Protein AF-A0A8T6UYE5-F1 (afdb_monomer_lite)

Sequence (128 aa):
MTKHTAYFPATPENKAELAVPITVGGEVIGVLNAEREEVDAFDQEDVRLLETLAAHVGVALRELQEKKQRVSLQRLDELRNQFLAMAGHEINTPLTPIKTNLEMLQRAYFGELSKEQERKIEQTLEKA

Structure (mmCIF, N/CA/C/O backbone):
data_AF-A0A8T6UYE5-F1
#
_entry.id   AF-A0A8T6UYE5-F1
#
loop_
_atom_site.group_PDB
_atom_site.id
_atom_site.type_symbol
_atom_site.label_atom_id
_atom_site.label_alt_id
_atom_site.label_comp_id
_atom_site.label_asym_id
_atom_site.label_entity_id
_atom_site.label_seq_id
_atom_site.pdbx_PDB_ins_code
_atom_site.Cartn_x
_atom_site.Cartn_y
_atom_site.Cartn_z
_atom_site.occupancy
_atom_site.B_iso_or_equiv
_atom_site.auth_seq_id
_atom_site.auth_comp_id
_atom_site.auth_asym_id
_atom_site.auth_atom_id
_atom_site.pdbx_PDB_model_num
ATOM 1 N N . MET A 1 1 ? 20.328 4.948 -32.009 1.00 46.81 1 MET A N 1
ATOM 2 C CA . MET A 1 1 ? 19.987 6.349 -32.372 1.00 46.81 1 MET A CA 1
ATOM 3 C C . MET A 1 1 ? 19.211 7.032 -31.242 1.00 46.81 1 MET A C 1
ATOM 5 O O . MET A 1 1 ? 18.068 6.655 -31.007 1.00 46.81 1 MET A O 1
ATOM 9 N N . THR A 1 2 ? 19.769 8.052 -30.581 1.00 47.75 2 THR A N 1
ATOM 10 C CA . THR A 1 2 ? 19.024 8.910 -29.634 1.00 47.75 2 THR A CA 1
ATOM 11 C C . THR A 1 2 ? 18.066 9.807 -30.428 1.00 47.75 2 THR A C 1
ATOM 13 O O . THR A 1 2 ? 18.500 10.714 -31.133 1.00 47.75 2 THR A O 1
ATOM 16 N N . LYS A 1 3 ? 16.757 9.518 -30.401 1.00 52.09 3 LYS A N 1
ATOM 17 C CA . LYS A 1 3 ? 15.743 10.198 -31.242 1.00 52.09 3 LYS A CA 1
ATOM 18 C C . LYS A 1 3 ? 15.135 11.464 -30.621 1.00 52.09 3 LYS A C 1
ATOM 20 O O . LYS A 1 3 ? 14.176 11.998 -31.172 1.00 52.09 3 LYS A O 1
ATOM 25 N N . HIS A 1 4 ? 15.664 11.956 -29.502 1.00 50.16 4 HIS A N 1
ATOM 26 C CA . HIS A 1 4 ? 15.094 13.103 -28.796 1.00 50.16 4 HIS A CA 1
ATOM 27 C C . HIS A 1 4 ? 16.040 14.310 -28.834 1.00 50.16 4 HIS A C 1
ATOM 29 O O . HIS A 1 4 ? 17.123 14.286 -28.258 1.00 50.16 4 HIS A O 1
ATOM 35 N N . THR A 1 5 ? 15.602 15.397 -29.475 1.00 47.69 5 THR A N 1
ATOM 36 C CA . THR A 1 5 ? 16.339 16.671 -29.647 1.00 47.69 5 THR A CA 1
ATOM 37 C C . THR A 1 5 ? 16.656 17.396 -28.322 1.00 47.69 5 THR A C 1
ATOM 39 O O . THR A 1 5 ? 17.316 18.427 -28.325 1.00 47.69 5 THR A O 1
ATOM 42 N N . ALA A 1 6 ? 16.204 16.862 -27.183 1.00 54.22 6 ALA A N 1
ATOM 43 C CA . ALA A 1 6 ? 16.395 17.414 -25.840 1.00 54.22 6 ALA A CA 1
ATOM 44 C C . ALA A 1 6 ? 17.177 16.466 -24.906 1.00 54.22 6 ALA A C 1
ATOM 46 O O . ALA A 1 6 ? 16.993 16.524 -23.693 1.00 54.22 6 ALA A O 1
ATOM 47 N N . TYR A 1 7 ? 18.006 15.568 -25.452 1.00 58.38 7 TYR A N 1
ATOM 48 C CA . TYR A 1 7 ? 18.892 14.731 -24.641 1.00 58.38 7 TYR A CA 1
ATOM 49 C C . TYR A 1 7 ? 19.929 15.604 -23.924 1.00 58.38 7 TYR A C 1
ATOM 51 O O . TYR A 1 7 ? 20.750 16.259 -24.570 1.00 58.38 7 TYR A O 1
ATOM 59 N N . PHE A 1 8 ? 19.870 15.620 -22.593 1.00 62.41 8 PHE A N 1
ATOM 60 C CA . PHE A 1 8 ? 20.909 16.190 -21.748 1.00 62.41 8 PHE A CA 1
ATOM 61 C C . PHE A 1 8 ? 21.653 15.019 -21.104 1.00 62.41 8 PHE A C 1
ATOM 63 O O . PHE A 1 8 ? 21.072 14.354 -20.245 1.00 62.41 8 PHE A O 1
ATOM 70 N N . PRO A 1 9 ? 22.888 14.721 -21.533 1.00 61.72 9 PRO A N 1
ATOM 71 C CA . PRO A 1 9 ? 23.604 13.570 -21.014 1.00 61.72 9 PRO A CA 1
ATOM 72 C C . PRO A 1 9 ? 23.850 13.739 -19.512 1.00 61.72 9 PRO A C 1
ATOM 74 O O . PRO A 1 9 ? 24.301 14.798 -19.066 1.00 61.72 9 PRO A O 1
ATOM 77 N N . ALA A 1 10 ? 23.552 12.698 -18.728 1.00 66.12 10 ALA A N 1
ATOM 78 C CA . ALA A 1 10 ? 23.824 12.696 -17.291 1.00 66.12 10 ALA A CA 1
ATOM 79 C C . ALA A 1 10 ? 25.331 12.818 -17.005 1.00 66.12 10 ALA A C 1
ATOM 81 O O . ALA A 1 10 ? 25.727 13.438 -16.015 1.00 66.12 10 ALA A O 1
ATOM 82 N N . THR A 1 11 ? 26.166 12.291 -17.907 1.00 66.25 11 THR A N 1
ATOM 83 C CA . THR A 1 11 ? 27.618 12.478 -17.920 1.00 66.25 11 THR A CA 1
ATOM 84 C C . THR A 1 11 ? 28.118 12.749 -19.348 1.00 66.25 11 THR A C 1
ATOM 86 O O . THR A 1 11 ? 27.580 12.173 -20.294 1.00 66.25 11 THR A O 1
ATOM 89 N N . PRO A 1 12 ? 29.132 13.614 -19.553 1.00 71.62 12 PRO A N 1
ATOM 90 C CA . PRO A 1 12 ? 29.614 14.003 -20.887 1.00 71.62 12 PRO A CA 1
ATOM 91 C C . PRO A 1 12 ? 30.047 12.838 -21.791 1.00 71.62 12 PRO A C 1
ATOM 93 O O . PRO A 1 12 ? 30.130 12.996 -23.009 1.00 71.62 12 PRO A O 1
ATOM 96 N N . GLU A 1 13 ? 30.365 11.690 -21.197 1.00 76.94 13 GLU A N 1
ATOM 97 C CA . GLU A 1 13 ? 30.843 10.493 -21.877 1.00 76.94 13 GLU A CA 1
ATOM 98 C C . GLU A 1 13 ? 29.710 9.689 -22.536 1.00 76.94 13 GLU A C 1
ATOM 100 O O . GLU A 1 13 ? 29.980 8.958 -23.492 1.00 76.94 13 GLU A O 1
ATOM 105 N N . ASN A 1 14 ? 28.456 9.860 -22.096 1.00 80.62 14 ASN A N 1
ATOM 106 C CA . ASN A 1 14 ? 27.301 9.137 -22.626 1.00 80.62 14 ASN A CA 1
ATOM 107 C C . ASN A 1 14 ? 26.909 9.649 -24.017 1.00 80.62 14 ASN A C 1
ATOM 109 O O . ASN A 1 14 ? 26.604 10.828 -24.216 1.00 80.62 14 ASN A O 1
ATOM 113 N N . LYS A 1 15 ? 26.891 8.742 -24.997 1.00 82.19 15 LYS A N 1
ATOM 114 C CA . LYS A 1 15 ? 26.605 9.054 -26.408 1.00 82.19 15 LYS A CA 1
ATOM 115 C C . LYS A 1 15 ? 25.386 8.324 -26.964 1.00 82.19 15 LYS A C 1
ATOM 117 O O . LYS A 1 15 ? 24.925 8.667 -28.055 1.00 82.19 15 LYS A O 1
ATOM 122 N N . ALA A 1 16 ? 24.849 7.352 -26.233 1.00 85.94 16 ALA A N 1
ATOM 123 C CA . ALA A 1 16 ? 23.603 6.673 -26.553 1.00 85.94 16 ALA A CA 1
ATOM 124 C C . ALA A 1 16 ? 22.759 6.470 -25.292 1.00 85.94 16 ALA A C 1
ATOM 126 O O . ALA A 1 16 ? 23.285 6.149 -24.230 1.00 85.94 16 ALA A O 1
ATOM 127 N N . GLU A 1 17 ? 21.444 6.611 -25.447 1.00 89.31 17 GLU A N 1
ATOM 128 C CA . GLU A 1 17 ? 20.451 6.396 -24.396 1.00 89.31 17 GLU A CA 1
ATOM 129 C C . GLU A 1 17 ? 19.299 5.544 -24.946 1.00 89.31 17 GLU A C 1
ATOM 131 O O . GLU A 1 17 ? 18.846 5.744 -26.080 1.00 89.31 17 GLU A O 1
ATOM 136 N N . LEU A 1 18 ? 18.826 4.608 -24.128 1.00 91.88 18 LEU A N 1
ATOM 137 C CA . LEU A 1 18 ? 17.606 3.845 -24.322 1.00 91.88 18 LEU A CA 1
ATOM 138 C C . LEU A 1 18 ? 16.773 3.941 -23.041 1.00 91.88 18 LEU A C 1
ATOM 140 O O . LEU A 1 18 ? 17.104 3.345 -22.018 1.00 91.88 18 LEU A O 1
ATOM 144 N N . ALA A 1 19 ? 15.666 4.670 -23.130 1.00 93.88 19 ALA A N 1
ATOM 145 C CA . ALA A 1 19 ? 14.721 4.851 -22.041 1.00 93.88 19 ALA A CA 1
ATOM 146 C C . ALA A 1 19 ? 13.374 4.222 -22.405 1.00 93.88 19 ALA A C 1
ATOM 148 O O . ALA A 1 19 ? 12.811 4.515 -23.463 1.00 93.88 19 ALA A O 1
ATOM 149 N N . VAL A 1 20 ? 12.838 3.380 -21.522 1.00 96.00 20 VAL A N 1
ATOM 150 C CA . VAL A 1 20 ? 11.519 2.749 -21.687 1.00 96.00 20 VAL A CA 1
ATOM 151 C C . VAL A 1 20 ? 10.642 3.013 -20.459 1.00 96.00 20 VAL A C 1
ATOM 153 O O . VAL A 1 20 ? 11.145 3.042 -19.330 1.00 96.00 20 VAL A O 1
ATOM 156 N N . PRO A 1 21 ? 9.328 3.225 -20.630 1.00 96.75 21 PRO A N 1
ATOM 157 C CA . PRO A 1 21 ? 8.438 3.479 -19.508 1.00 96.75 21 PRO A CA 1
ATOM 158 C C . PRO A 1 21 ? 8.199 2.205 -18.689 1.00 96.75 21 PRO A C 1
ATOM 160 O O . PRO A 1 21 ? 8.020 1.116 -19.229 1.00 96.75 21 PRO A O 1
ATOM 163 N N . ILE A 1 22 ? 8.120 2.359 -17.370 1.00 97.44 22 ILE A N 1
ATOM 164 C CA . ILE A 1 22 ? 7.586 1.342 -16.463 1.00 97.44 22 ILE A CA 1
ATOM 165 C C . ILE A 1 22 ? 6.105 1.661 -16.266 1.00 97.44 22 ILE A C 1
ATOM 167 O O . ILE A 1 22 ? 5.759 2.681 -15.664 1.00 97.44 22 ILE A O 1
ATOM 171 N N . THR A 1 23 ? 5.227 0.798 -16.774 1.00 93.31 23 THR A N 1
ATOM 172 C CA . THR A 1 23 ? 3.775 1.027 -16.769 1.00 93.31 23 THR A CA 1
ATOM 173 C C . THR A 1 23 ? 3.053 0.034 -15.861 1.00 93.31 23 THR A C 1
ATOM 175 O O . THR A 1 23 ? 3.276 -1.174 -15.935 1.00 93.31 23 THR A O 1
ATOM 178 N N . VAL A 1 24 ? 2.133 0.529 -15.031 1.00 92.12 24 VAL A N 1
ATOM 179 C CA . VAL A 1 24 ? 1.253 -0.277 -14.176 1.00 92.12 24 VAL A CA 1
ATOM 180 C C . VAL A 1 24 ? -0.178 0.220 -14.342 1.00 92.12 24 VAL A C 1
ATOM 182 O O . VAL A 1 24 ? -0.449 1.399 -14.168 1.00 92.12 24 VAL A O 1
ATOM 185 N N . GLY A 1 25 ? -1.112 -0.664 -14.710 1.00 86.62 25 GLY A N 1
ATOM 186 C CA . GLY A 1 25 ? -2.526 -0.286 -14.864 1.00 86.62 25 GLY A CA 1
ATOM 187 C C . GLY A 1 25 ? -2.795 0.756 -15.960 1.00 86.62 25 GLY A C 1
ATOM 188 O O . GLY A 1 25 ? -3.801 1.451 -15.900 1.00 86.62 25 GLY A O 1
ATOM 189 N N . GLY A 1 26 ? -1.899 0.879 -16.945 1.00 88.62 26 GLY A N 1
ATOM 190 C CA . GLY A 1 26 ? -1.969 1.905 -17.992 1.00 88.62 26 GLY A CA 1
ATOM 191 C C . GLY A 1 26 ? -1.333 3.247 -17.611 1.00 88.62 26 GLY A C 1
ATOM 192 O O . GLY A 1 26 ? -1.252 4.130 -18.458 1.00 88.62 26 GLY A O 1
ATOM 193 N N . GLU A 1 27 ? -0.837 3.393 -16.381 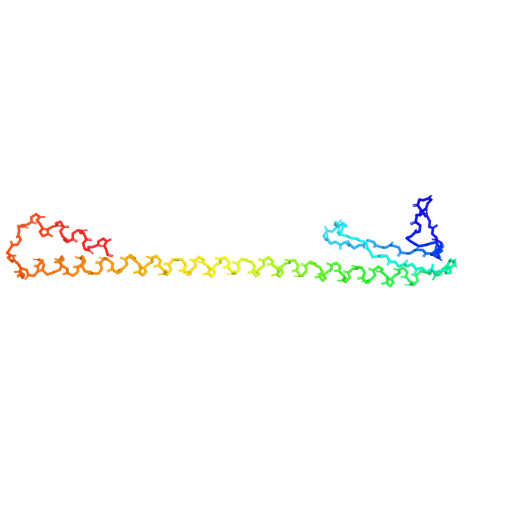1.00 93.00 27 GLU A N 1
ATOM 194 C CA . GLU A 1 27 ? -0.148 4.593 -15.902 1.00 93.00 27 GLU A CA 1
ATOM 195 C C . GLU A 1 27 ? 1.373 4.391 -15.895 1.00 93.00 27 GLU A C 1
ATOM 197 O O . GLU A 1 27 ? 1.870 3.329 -15.511 1.00 93.00 27 GLU A O 1
ATOM 202 N N . VAL A 1 28 ? 2.127 5.406 -16.322 1.00 94.94 28 VAL A N 1
ATOM 203 C CA . VAL A 1 28 ? 3.595 5.403 -16.247 1.00 94.94 28 VAL A CA 1
ATOM 204 C C . VAL A 1 28 ? 4.018 5.790 -14.834 1.00 94.94 28 VAL A C 1
ATOM 206 O O . V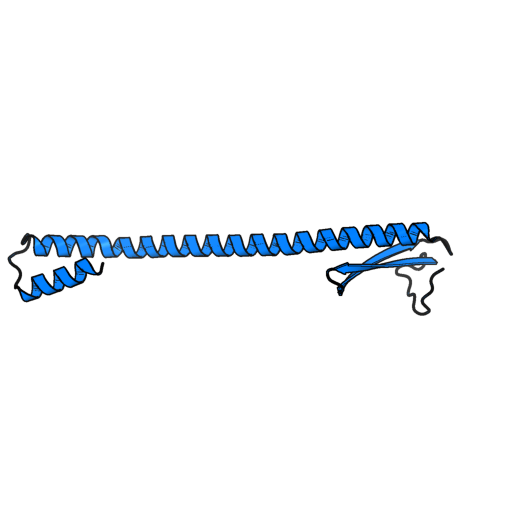AL A 1 28 ? 3.827 6.929 -14.419 1.00 94.94 28 VAL A O 1
ATOM 209 N N . ILE A 1 29 ? 4.624 4.850 -14.112 1.00 93.56 29 ILE A N 1
ATOM 210 C CA . ILE A 1 29 ? 5.064 5.042 -12.720 1.00 93.56 29 ILE A CA 1
ATOM 211 C C . ILE A 1 29 ? 6.573 5.291 -12.598 1.00 93.56 29 ILE A C 1
ATOM 213 O O . ILE A 1 29 ? 7.081 5.548 -11.508 1.00 93.56 29 ILE A O 1
ATOM 217 N N . GLY A 1 30 ? 7.302 5.184 -13.707 1.00 92.38 30 GLY A N 1
ATOM 218 C CA . GLY A 1 30 ? 8.742 5.388 -13.761 1.00 92.38 30 GLY A CA 1
ATOM 219 C C . GLY A 1 30 ? 9.301 5.156 -15.159 1.00 92.38 30 GLY A C 1
ATOM 220 O O . GLY A 1 30 ? 8.565 4.856 -16.100 1.00 92.38 30 GLY A O 1
ATOM 221 N N . VAL A 1 31 ? 10.618 5.282 -15.283 1.00 95.31 31 VAL A N 1
ATOM 222 C CA . VAL A 1 31 ? 11.363 5.057 -16.526 1.00 95.31 31 VAL A CA 1
ATOM 223 C C . VAL A 1 31 ? 12.572 4.193 -16.200 1.00 95.31 31 VAL A C 1
ATOM 225 O O . VAL A 1 31 ? 13.266 4.447 -15.216 1.00 95.31 31 VAL A O 1
ATOM 228 N N . LEU A 1 32 ? 12.810 3.169 -17.014 1.00 94.88 32 LEU A N 1
ATOM 229 C CA . LEU A 1 32 ? 14.044 2.400 -16.987 1.00 94.88 32 LEU A CA 1
ATOM 230 C C . LEU A 1 32 ? 14.982 2.986 -18.040 1.00 94.88 32 LEU A C 1
ATOM 232 O O . LEU A 1 32 ? 14.631 3.009 -19.219 1.00 94.88 32 LEU A O 1
ATOM 236 N N . ASN A 1 33 ? 16.137 3.480 -17.596 1.00 93.44 33 ASN A N 1
ATOM 237 C CA . ASN A 1 33 ? 17.119 4.136 -18.451 1.00 93.44 33 ASN A CA 1
ATOM 238 C C . ASN A 1 33 ? 18.385 3.289 -18.591 1.00 93.44 33 ASN A C 1
ATOM 240 O O . ASN A 1 33 ? 18.895 2.775 -17.593 1.00 93.44 33 ASN A O 1
ATOM 244 N N . ALA A 1 34 ? 18.895 3.178 -19.811 1.00 91.50 34 ALA A N 1
ATOM 245 C CA . ALA A 1 34 ? 20.172 2.561 -20.127 1.00 91.50 34 ALA A CA 1
ATOM 246 C C . ALA A 1 34 ? 21.009 3.527 -20.971 1.00 91.50 34 ALA A C 1
ATOM 248 O O . ALA A 1 34 ? 20.523 4.080 -21.955 1.00 91.50 34 ALA A O 1
ATOM 249 N N . GLU A 1 35 ? 22.277 3.699 -20.611 1.00 90.94 35 GLU A N 1
ATOM 250 C CA . GLU A 1 35 ? 23.195 4.630 -21.272 1.00 90.94 35 GLU A CA 1
ATOM 251 C C . GLU A 1 35 ? 24.484 3.911 -21.680 1.00 90.94 35 GLU A C 1
ATOM 253 O O . GLU A 1 35 ? 24.899 2.947 -21.030 1.00 90.94 35 GLU A O 1
ATOM 258 N N . ARG A 1 36 ? 25.107 4.364 -22.771 1.00 87.81 36 ARG A N 1
ATOM 259 C CA . ARG A 1 36 ? 26.394 3.856 -23.270 1.00 87.81 36 ARG A CA 1
ATOM 260 C C . ARG A 1 36 ? 27.259 4.979 -23.838 1.00 87.81 36 ARG A C 1
ATOM 262 O O . ARG A 1 36 ? 26.746 5.987 -24.332 1.00 87.81 36 ARG A O 1
ATOM 269 N N . GLU A 1 37 ? 28.575 4.783 -23.806 1.00 88.31 37 GLU A N 1
ATOM 270 C CA . GLU A 1 37 ? 29.559 5.746 -24.323 1.00 88.31 37 GLU A CA 1
ATOM 271 C C . GLU A 1 37 ? 29.761 5.650 -25.846 1.00 88.31 37 GLU A C 1
ATOM 273 O O . GLU A 1 37 ? 30.323 6.564 -26.467 1.00 88.31 37 GLU A O 1
ATOM 278 N N . GLU A 1 38 ? 29.317 4.554 -26.471 1.00 87.75 38 GLU A N 1
ATOM 279 C CA . GLU A 1 38 ? 29.357 4.370 -27.919 1.00 87.75 38 GLU A CA 1
ATOM 280 C C . GLU A 1 38 ? 28.116 4.959 -28.609 1.00 87.75 38 GLU A C 1
ATOM 282 O O . GLU A 1 38 ? 26.991 4.881 -28.118 1.00 87.75 38 GLU A O 1
ATOM 287 N N . VAL A 1 39 ? 28.311 5.549 -29.791 1.00 82.69 39 VAL A N 1
ATOM 288 C CA . VAL A 1 39 ? 27.199 6.028 -30.625 1.00 82.69 39 VAL A CA 1
ATOM 289 C C . VAL A 1 39 ? 26.484 4.825 -31.238 1.00 82.69 39 VAL A C 1
ATOM 291 O O . VAL A 1 39 ? 27.130 3.884 -31.684 1.00 82.69 39 VAL A O 1
ATOM 294 N N . ASP A 1 40 ? 25.153 4.892 -31.304 1.00 82.50 40 ASP A N 1
ATOM 295 C CA . ASP A 1 40 ? 24.302 3.857 -31.916 1.00 82.50 40 ASP A CA 1
ATOM 296 C C . ASP A 1 40 ? 24.417 2.468 -31.264 1.00 82.50 40 ASP A C 1
ATOM 298 O O . ASP A 1 40 ? 24.234 1.441 -31.903 1.00 82.50 40 ASP A O 1
ATOM 302 N N . ALA A 1 41 ? 24.693 2.452 -29.960 1.00 89.38 41 ALA A N 1
ATOM 303 C CA . ALA A 1 41 ? 24.999 1.244 -29.202 1.00 89.38 41 ALA A CA 1
ATOM 304 C C . ALA A 1 41 ? 23.793 0.365 -28.824 1.00 89.38 41 ALA A C 1
ATOM 306 O O . ALA A 1 41 ? 23.981 -0.630 -28.129 1.00 89.38 41 ALA A O 1
ATOM 307 N N . PHE A 1 42 ? 22.579 0.750 -29.224 1.00 92.50 42 PHE A N 1
ATOM 308 C CA . PHE A 1 42 ? 21.353 0.014 -28.924 1.00 92.50 42 PHE A CA 1
ATOM 309 C C . PHE A 1 42 ? 20.625 -0.350 -30.208 1.00 92.50 42 PHE A C 1
ATOM 311 O O . PHE A 1 42 ? 20.343 0.526 -31.037 1.00 92.50 42 PHE A O 1
ATOM 318 N N . ASP A 1 43 ? 20.266 -1.621 -30.331 1.00 94.25 43 ASP A N 1
ATOM 319 C CA . ASP A 1 43 ? 19.456 -2.137 -31.422 1.00 94.25 43 ASP A CA 1
ATOM 320 C C . ASP A 1 43 ? 18.013 -2.462 -30.980 1.00 94.25 43 ASP A C 1
ATOM 322 O O . ASP A 1 43 ? 17.549 -2.107 -29.896 1.00 94.25 43 ASP A O 1
ATOM 326 N N . GLN A 1 44 ? 17.244 -3.095 -31.866 1.00 94.81 44 GLN A N 1
ATOM 327 C CA . GLN A 1 44 ? 15.849 -3.455 -31.591 1.00 94.81 44 GLN A CA 1
ATOM 328 C C . GLN A 1 44 ? 15.698 -4.612 -30.593 1.00 94.81 44 GLN A C 1
ATOM 330 O O . GLN A 1 44 ? 14.629 -4.774 -30.005 1.00 94.81 44 GLN A O 1
ATOM 335 N N . GLU A 1 45 ? 16.710 -5.461 -30.442 1.00 97.25 45 GLU A N 1
ATOM 336 C CA . GLU A 1 45 ? 16.722 -6.512 -29.429 1.00 97.25 45 GLU A CA 1
ATOM 337 C C . GLU A 1 45 ? 16.946 -5.915 -28.041 1.00 97.25 45 GLU A C 1
ATOM 339 O O . GLU A 1 45 ? 16.205 -6.267 -27.121 1.00 97.25 45 GLU A O 1
ATOM 344 N N . ASP A 1 46 ? 17.837 -4.926 -27.921 1.00 96.44 46 ASP A N 1
ATOM 345 C CA . ASP A 1 46 ? 18.020 -4.159 -26.685 1.00 96.44 46 ASP A CA 1
ATOM 346 C C . ASP A 1 46 ? 16.724 -3.466 -26.243 1.00 96.44 46 ASP A C 1
ATOM 348 O O . ASP A 1 46 ? 16.354 -3.529 -25.069 1.00 96.44 46 ASP A O 1
ATOM 352 N N . VAL A 1 47 ? 15.992 -2.854 -27.185 1.00 95.62 47 VAL A N 1
ATOM 353 C CA . VAL A 1 47 ? 14.679 -2.236 -26.914 1.00 95.62 47 VAL A CA 1
ATOM 354 C C . VAL A 1 47 ? 13.709 -3.267 -26.341 1.00 95.62 47 VAL A C 1
ATOM 356 O O . VAL A 1 47 ? 13.167 -3.059 -25.257 1.00 95.62 47 VAL A O 1
ATOM 359 N N . ARG A 1 48 ? 13.528 -4.407 -27.022 1.00 97.62 48 ARG A N 1
ATOM 360 C CA . ARG A 1 48 ? 12.601 -5.463 -26.576 1.00 97.62 48 ARG A CA 1
ATOM 361 C C . ARG A 1 48 ? 12.988 -6.037 -25.217 1.00 97.62 48 ARG A C 1
ATOM 363 O O . ARG A 1 48 ? 12.114 -6.343 -24.401 1.00 97.62 48 ARG A O 1
ATOM 370 N N . LEU A 1 49 ? 14.286 -6.201 -24.971 1.00 97.62 49 LEU A N 1
ATOM 371 C CA . LEU A 1 49 ? 14.797 -6.668 -23.690 1.00 97.62 49 LEU A CA 1
ATOM 372 C C . LEU A 1 49 ? 14.471 -5.664 -22.582 1.00 97.62 49 LEU A C 1
ATOM 374 O O . LEU A 1 49 ? 13.914 -6.054 -21.554 1.00 97.62 49 LEU A O 1
ATOM 378 N N . LEU A 1 50 ? 14.766 -4.379 -22.794 1.00 97.38 50 LEU A N 1
ATOM 379 C CA . LEU A 1 50 ? 14.529 -3.348 -21.790 1.00 97.38 50 LEU A CA 1
ATOM 380 C C . LEU A 1 50 ? 13.030 -3.144 -21.527 1.00 97.38 50 LEU A C 1
ATOM 382 O O . LEU A 1 50 ? 12.636 -3.029 -20.369 1.00 97.38 50 LEU A O 1
ATOM 386 N N . GLU A 1 51 ? 12.183 -3.188 -22.560 1.00 97.06 51 GLU A N 1
ATOM 387 C CA . GLU A 1 51 ? 10.717 -3.177 -22.424 1.00 97.06 51 GLU A CA 1
ATOM 388 C C . GLU A 1 51 ? 10.214 -4.369 -21.597 1.00 97.06 51 GLU A C 1
ATOM 390 O O . GLU A 1 51 ? 9.386 -4.209 -20.697 1.00 97.06 51 GLU A O 1
ATOM 395 N N . THR A 1 52 ? 10.752 -5.567 -21.847 1.00 97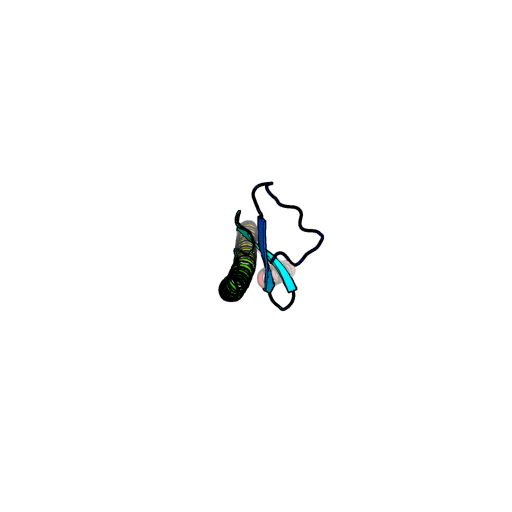.56 52 THR A N 1
ATOM 396 C CA . THR A 1 52 ? 10.406 -6.774 -21.081 1.00 97.56 52 THR A CA 1
ATOM 397 C C . THR A 1 52 ? 10.805 -6.624 -19.616 1.00 97.56 52 THR A C 1
ATOM 399 O O . THR A 1 52 ? 10.020 -6.954 -18.722 1.00 97.56 52 THR A O 1
ATOM 402 N N . LEU A 1 53 ? 12.002 -6.101 -19.342 1.00 97.88 53 LEU A N 1
ATOM 403 C CA . LEU A 1 53 ? 12.458 -5.828 -17.981 1.00 97.88 53 LEU A CA 1
ATOM 404 C C . LEU A 1 53 ? 11.579 -4.776 -17.299 1.00 97.88 53 LEU A C 1
ATOM 406 O O . LEU A 1 53 ? 11.148 -4.992 -16.168 1.00 97.88 53 LEU A O 1
ATOM 410 N N . ALA A 1 54 ? 11.247 -3.682 -17.984 1.00 97.50 54 ALA A N 1
ATOM 411 C CA . ALA A 1 54 ? 10.377 -2.637 -17.457 1.00 97.50 54 ALA A CA 1
ATOM 412 C C . ALA A 1 54 ? 8.978 -3.169 -17.107 1.00 97.50 54 ALA A C 1
ATOM 414 O O . ALA A 1 54 ? 8.441 -2.831 -16.050 1.00 97.50 54 ALA A O 1
ATOM 415 N N . ALA A 1 55 ? 8.422 -4.071 -17.923 1.00 95.88 55 ALA A N 1
ATOM 416 C CA . ALA A 1 55 ? 7.164 -4.748 -17.616 1.00 95.88 55 ALA A CA 1
ATOM 417 C C . ALA A 1 55 ? 7.255 -5.591 -16.328 1.00 95.88 55 ALA A C 1
ATOM 419 O O . ALA A 1 55 ? 6.381 -5.494 -15.462 1.00 95.88 55 ALA A O 1
ATOM 420 N N . HIS A 1 56 ? 8.330 -6.369 -16.152 1.00 96.69 56 HIS A N 1
ATOM 421 C CA . HIS A 1 56 ? 8.547 -7.161 -14.934 1.00 96.69 56 HIS A CA 1
ATOM 422 C C . HIS A 1 56 ? 8.748 -6.279 -13.697 1.00 96.69 56 HIS A C 1
ATOM 424 O O . HIS A 1 56 ? 8.173 -6.557 -12.643 1.00 96.69 56 HIS A O 1
ATOM 430 N N . VAL A 1 57 ? 9.514 -5.192 -13.823 1.00 97.38 57 VAL A N 1
ATOM 431 C CA . VAL A 1 57 ? 9.700 -4.209 -12.747 1.00 97.38 57 VAL A CA 1
ATOM 432 C C . VAL A 1 57 ? 8.358 -3.595 -12.348 1.00 97.38 57 VAL A C 1
ATOM 434 O O . VAL A 1 57 ? 8.067 -3.500 -11.158 1.00 97.38 57 VAL A O 1
ATOM 437 N N . GLY A 1 58 ? 7.502 -3.250 -13.314 1.00 96.44 58 GLY A N 1
ATOM 438 C CA . GLY A 1 58 ? 6.157 -2.740 -13.042 1.00 96.44 58 GLY A CA 1
ATOM 439 C C . GLY A 1 58 ? 5.305 -3.717 -12.225 1.00 96.44 58 GLY A C 1
ATOM 440 O O . GLY A 1 58 ? 4.681 -3.323 -11.237 1.00 96.44 58 GLY A O 1
ATOM 441 N N . VAL A 1 59 ? 5.316 -5.007 -12.580 1.00 96.19 59 VAL A N 1
ATOM 442 C CA . VAL A 1 59 ? 4.618 -6.054 -11.811 1.00 96.19 59 VAL A CA 1
ATOM 443 C C . VAL A 1 59 ? 5.168 -6.151 -10.387 1.00 96.19 59 VAL A C 1
ATOM 445 O O . VAL A 1 59 ? 4.392 -6.091 -9.433 1.00 96.19 59 VAL A O 1
ATOM 448 N N . ALA A 1 60 ? 6.490 -6.224 -10.233 1.00 96.38 60 ALA A N 1
ATOM 449 C CA . ALA A 1 60 ? 7.130 -6.339 -8.926 1.00 96.38 60 ALA A CA 1
ATOM 450 C C . ALA A 1 60 ? 6.838 -5.128 -8.021 1.00 96.38 60 ALA A C 1
ATOM 452 O O . ALA A 1 60 ? 6.548 -5.288 -6.834 1.00 96.38 60 ALA A O 1
ATOM 453 N N . LEU A 1 61 ? 6.863 -3.908 -8.570 1.00 94.69 61 LEU A N 1
ATOM 454 C CA . LEU A 1 61 ? 6.531 -2.690 -7.827 1.00 94.69 61 LEU A CA 1
ATOM 455 C C . LEU A 1 61 ? 5.075 -2.696 -7.346 1.00 94.69 61 LEU A C 1
ATOM 457 O O . LEU A 1 61 ? 4.822 -2.365 -6.184 1.00 94.69 61 LEU A O 1
ATOM 461 N N . ARG A 1 62 ? 4.132 -3.134 -8.194 1.00 94.31 62 ARG A N 1
ATOM 462 C CA . ARG A 1 62 ? 2.720 -3.281 -7.810 1.00 94.31 62 ARG A CA 1
ATOM 463 C C . ARG A 1 62 ? 2.558 -4.266 -6.654 1.00 94.31 62 ARG A C 1
ATOM 465 O O . ARG A 1 62 ? 1.935 -3.933 -5.649 1.00 94.31 62 ARG A O 1
ATOM 472 N N . GLU A 1 63 ? 3.163 -5.446 -6.754 1.00 95.75 63 GLU A N 1
ATOM 473 C CA . GLU A 1 63 ? 3.091 -6.470 -5.704 1.00 95.75 63 GLU A CA 1
ATOM 474 C C . GLU A 1 63 ? 3.682 -5.983 -4.375 1.00 95.75 63 GLU A C 1
ATOM 476 O O . GLU A 1 63 ? 3.106 -6.202 -3.306 1.00 95.75 63 GLU A O 1
ATOM 481 N N . LEU A 1 64 ? 4.813 -5.273 -4.423 1.00 95.12 64 LEU A N 1
ATOM 482 C CA . LEU A 1 64 ? 5.423 -4.681 -3.234 1.00 95.12 64 LEU A CA 1
ATOM 483 C C . LEU A 1 64 ? 4.517 -3.628 -2.588 1.00 95.12 64 LEU A C 1
ATOM 485 O O . LEU A 1 64 ? 4.419 -3.580 -1.358 1.00 95.12 64 LEU A O 1
ATOM 489 N N . GLN A 1 65 ? 3.849 -2.796 -3.387 1.00 92.50 65 GLN A N 1
ATOM 490 C CA . GLN A 1 65 ? 2.915 -1.790 -2.890 1.00 92.50 65 GLN A CA 1
ATOM 491 C C . GLN A 1 65 ? 1.683 -2.433 -2.244 1.00 92.50 65 GLN A C 1
ATOM 493 O O . GLN A 1 65 ? 1.336 -2.085 -1.112 1.00 92.50 65 GLN A O 1
ATOM 498 N N . GLU A 1 66 ? 1.075 -3.419 -2.903 1.00 95.50 66 GLU A N 1
ATOM 499 C CA . GLU A 1 66 ? -0.051 -4.178 -2.353 1.00 95.50 66 GLU A CA 1
ATOM 500 C C . GLU A 1 66 ? 0.334 -4.887 -1.049 1.00 95.50 66 GLU A C 1
ATOM 502 O O . GLU A 1 66 ? -0.402 -4.845 -0.061 1.00 95.50 66 GLU A O 1
ATOM 507 N N . LYS A 1 67 ? 1.525 -5.494 -0.997 1.00 97.19 67 LYS A N 1
ATOM 508 C CA . LYS A 1 67 ? 2.036 -6.148 0.212 1.00 97.19 67 LYS A CA 1
ATOM 509 C C . LYS A 1 67 ? 2.218 -5.157 1.361 1.00 97.19 67 LYS A C 1
ATOM 511 O O . LYS A 1 67 ? 1.805 -5.456 2.481 1.00 97.19 67 LYS A O 1
ATOM 516 N N . LYS A 1 68 ? 2.790 -3.975 1.105 1.00 96.56 68 LYS A N 1
ATOM 517 C CA . LYS A 1 68 ? 2.931 -2.913 2.120 1.00 96.56 68 LYS A CA 1
ATOM 518 C C . LYS A 1 68 ? 1.572 -2.483 2.675 1.00 96.56 68 LYS A C 1
ATOM 520 O O . LYS A 1 68 ? 1.427 -2.367 3.890 1.00 96.56 68 LYS A O 1
ATOM 525 N N . GLN A 1 69 ? 0.576 -2.300 1.808 1.00 96.69 69 GLN A N 1
ATOM 526 C CA . GLN A 1 69 ? -0.783 -1.943 2.224 1.00 96.69 69 GLN A CA 1
ATOM 527 C C . GLN A 1 69 ? -1.416 -3.034 3.097 1.00 96.69 69 GLN A C 1
ATOM 529 O O . GLN A 1 69 ? -1.937 -2.731 4.170 1.00 96.69 69 GLN A O 1
ATOM 534 N N . ARG A 1 70 ? -1.305 -4.308 2.698 1.00 97.56 70 ARG A N 1
ATOM 535 C CA . ARG A 1 70 ? -1.812 -5.445 3.488 1.00 97.56 70 ARG A CA 1
ATOM 536 C C . ARG A 1 70 ? -1.180 -5.515 4.876 1.00 97.56 70 ARG A C 1
ATOM 538 O O . ARG A 1 70 ? -1.907 -5.627 5.857 1.00 97.56 70 ARG A O 1
ATOM 545 N N . VAL A 1 71 ? 0.147 -5.397 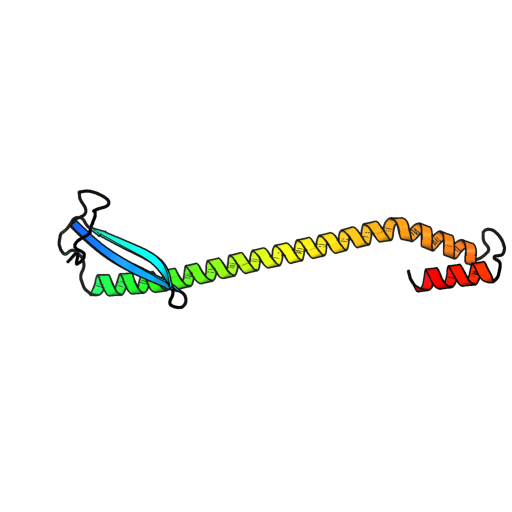4.968 1.00 97.31 71 VAL A N 1
ATOM 546 C CA . VAL A 1 71 ? 0.864 -5.407 6.256 1.00 97.31 71 VAL A CA 1
ATOM 547 C C . VAL A 1 71 ? 0.421 -4.240 7.141 1.00 97.31 71 VAL A C 1
ATOM 549 O O . VAL A 1 71 ? 0.216 -4.417 8.339 1.00 97.31 71 VAL A O 1
ATOM 552 N N . SER A 1 72 ? 0.224 -3.052 6.564 1.00 96.62 72 SER A N 1
ATOM 553 C CA . SER A 1 72 ? -0.267 -1.897 7.321 1.00 96.62 72 SER A CA 1
ATOM 554 C C . SER A 1 72 ? -1.671 -2.131 7.882 1.00 96.62 72 SER A C 1
ATOM 556 O O . SER A 1 72 ? -1.928 -1.790 9.034 1.00 96.62 72 SER A O 1
ATOM 558 N N . LEU A 1 73 ? -2.575 -2.720 7.093 1.00 97.38 73 LEU A N 1
ATOM 559 C CA . LEU A 1 73 ? -3.932 -3.040 7.542 1.00 97.38 73 LEU A CA 1
ATOM 560 C C . LEU A 1 73 ? -3.932 -4.095 8.650 1.00 97.38 73 LEU A C 1
ATOM 562 O O . LEU A 1 73 ? -4.623 -3.922 9.6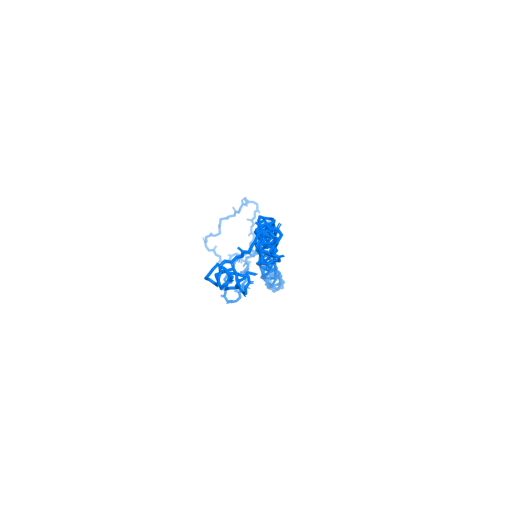48 1.00 97.38 73 LEU A O 1
ATOM 566 N N . GLN A 1 74 ? -3.123 -5.148 8.512 1.00 97.38 74 GLN A N 1
ATOM 567 C CA . GLN A 1 74 ? -2.972 -6.175 9.547 1.00 97.38 74 GLN A CA 1
ATOM 568 C C . GLN A 1 74 ? -2.495 -5.572 10.869 1.00 97.38 74 GLN A C 1
ATOM 570 O O . GLN A 1 74 ? -3.073 -5.844 11.916 1.00 97.38 74 GLN A O 1
ATOM 575 N N . ARG A 1 75 ? -1.506 -4.674 10.817 1.00 97.00 75 ARG A N 1
ATOM 576 C CA . ARG A 1 75 ? -0.989 -4.004 12.013 1.00 97.00 75 ARG A CA 1
ATOM 577 C C . ARG A 1 75 ? -2.031 -3.116 12.696 1.00 97.00 75 ARG A C 1
ATOM 579 O O . ARG A 1 75 ? -2.065 -3.042 13.921 1.00 97.00 75 ARG A O 1
ATOM 586 N N . LEU A 1 76 ? -2.881 -2.440 11.923 1.00 97.62 76 LEU A N 1
ATOM 587 C CA . LEU A 1 76 ? -4.001 -1.675 12.477 1.00 97.62 76 LEU A CA 1
ATOM 588 C C . LEU A 1 76 ? -5.029 -2.588 13.150 1.00 97.62 76 LEU A C 1
ATOM 590 O O . LEU A 1 76 ? -5.525 -2.249 14.223 1.00 97.62 76 LEU A O 1
ATOM 594 N N . ASP A 1 77 ? -5.331 -3.738 12.548 1.00 97.50 77 ASP A N 1
ATOM 595 C CA . ASP A 1 77 ? -6.251 -4.718 13.128 1.00 97.50 77 ASP A CA 1
ATOM 596 C C . ASP A 1 77 ? -5.712 -5.283 14.450 1.00 97.50 77 ASP A C 1
ATOM 598 O O . ASP A 1 77 ? -6.432 -5.324 15.448 1.00 97.50 77 ASP A O 1
ATOM 602 N N . GLU A 1 78 ? -4.421 -5.620 14.493 1.00 97.62 78 GLU A N 1
ATOM 603 C CA . GLU A 1 78 ? -3.727 -6.061 15.706 1.00 97.62 78 GLU A CA 1
ATOM 604 C C . GLU A 1 78 ? -3.807 -5.012 16.819 1.00 97.62 78 GLU A C 1
ATOM 606 O O . GLU A 1 78 ? -4.216 -5.332 17.936 1.00 97.62 78 GLU A O 1
ATOM 611 N N . LEU A 1 79 ? -3.486 -3.749 16.515 1.00 97.38 79 LEU A N 1
ATOM 612 C CA . LEU A 1 79 ? -3.567 -2.651 17.482 1.00 97.38 79 LEU A CA 1
ATOM 613 C C . LEU A 1 79 ? -5.001 -2.414 17.966 1.00 97.38 79 LEU A C 1
ATOM 615 O O . LEU A 1 79 ? -5.218 -2.208 19.160 1.00 97.38 79 LEU A O 1
ATOM 619 N N . ARG A 1 80 ? -5.993 -2.484 17.069 1.00 97.00 80 ARG A N 1
ATOM 620 C CA . ARG A 1 80 ? -7.411 -2.398 17.443 1.00 97.00 80 ARG A CA 1
ATOM 621 C C . ARG A 1 80 ? -7.777 -3.512 18.420 1.00 97.00 80 ARG A C 1
ATOM 623 O O . ARG A 1 80 ? -8.394 -3.241 19.446 1.00 97.00 80 ARG A O 1
ATOM 630 N N . ASN A 1 81 ? -7.409 -4.754 18.117 1.00 97.06 81 ASN A N 1
ATOM 631 C CA . ASN A 1 81 ? -7.745 -5.906 18.953 1.00 97.06 81 ASN A CA 1
ATOM 632 C C . ASN A 1 81 ? -7.049 -5.830 20.319 1.00 97.06 81 ASN A C 1
ATOM 634 O O . ASN A 1 81 ? -7.679 -6.112 21.336 1.00 97.06 81 ASN A O 1
ATOM 638 N N . GLN A 1 82 ? -5.790 -5.384 20.358 1.00 96.56 82 GLN A N 1
ATOM 639 C CA . GLN A 1 82 ? -5.067 -5.123 21.605 1.00 96.56 82 GLN A CA 1
ATOM 640 C C . GLN A 1 82 ? -5.750 -4.041 22.445 1.00 96.56 82 GLN A C 1
ATOM 642 O O . GLN A 1 82 ? -5.960 -4.241 23.639 1.00 96.56 82 GLN A O 1
ATOM 647 N N . PHE A 1 83 ? -6.147 -2.927 21.827 1.00 96.56 83 PHE A N 1
ATOM 648 C CA . PHE A 1 83 ? -6.871 -1.860 22.514 1.00 96.56 83 PHE A CA 1
ATOM 649 C C . PHE A 1 83 ? -8.197 -2.358 23.102 1.00 96.56 83 PHE A C 1
ATOM 651 O O . PHE A 1 83 ? -8.481 -2.112 24.271 1.00 96.56 83 PHE A O 1
ATOM 658 N N . LEU A 1 84 ? -8.988 -3.097 22.318 1.00 95.81 84 LEU A N 1
ATOM 659 C CA . LEU A 1 84 ? -10.260 -3.660 22.775 1.00 95.81 84 LEU A CA 1
ATOM 660 C C . LEU A 1 84 ? -10.070 -4.637 23.943 1.00 95.81 84 LEU A C 1
ATOM 662 O O . LEU A 1 84 ? -10.830 -4.591 24.909 1.00 95.81 84 LEU A O 1
ATOM 666 N N . ALA A 1 85 ? -9.043 -5.489 23.884 1.00 94.56 85 ALA A N 1
ATOM 667 C CA . ALA A 1 85 ? -8.718 -6.411 24.968 1.00 94.56 85 ALA A CA 1
ATOM 668 C C . ALA A 1 85 ? -8.293 -5.670 26.248 1.00 94.56 85 ALA A C 1
ATOM 670 O O . ALA A 1 85 ? -8.759 -6.009 27.336 1.00 94.56 85 ALA A O 1
ATOM 671 N N . MET A 1 86 ? -7.454 -4.637 26.116 1.00 94.31 86 MET A N 1
ATOM 672 C CA . MET A 1 86 ? -7.013 -3.796 27.230 1.00 94.31 86 MET A CA 1
ATOM 673 C C . MET A 1 86 ? -8.193 -3.068 27.877 1.00 94.31 86 MET A C 1
ATOM 675 O O . MET A 1 86 ? -8.407 -3.208 29.078 1.00 94.31 86 MET A O 1
ATOM 679 N N . ALA A 1 87 ? -9.009 -2.374 27.079 1.00 93.19 87 ALA A N 1
ATOM 680 C CA . ALA A 1 87 ? -10.190 -1.668 27.564 1.00 93.19 87 ALA A CA 1
ATOM 681 C C . ALA A 1 87 ? -11.173 -2.621 28.263 1.00 93.19 87 ALA A C 1
ATOM 683 O O . ALA A 1 87 ? -11.683 -2.306 29.334 1.00 93.19 87 ALA A O 1
ATOM 684 N N . GLY A 1 88 ? -11.401 -3.817 27.706 1.00 92.38 88 GLY A N 1
ATOM 685 C CA . GLY A 1 88 ? -12.240 -4.835 28.339 1.00 92.38 88 GLY A CA 1
ATOM 686 C C . GLY A 1 88 ? -11.701 -5.281 29.701 1.00 92.38 88 GLY A C 1
ATOM 687 O O . GLY A 1 88 ? -12.452 -5.341 30.671 1.00 92.38 88 GLY A O 1
ATOM 688 N N . HIS A 1 89 ? -10.398 -5.553 29.809 1.00 92.50 89 HIS A N 1
ATOM 689 C CA . HIS A 1 89 ? -9.779 -5.935 31.080 1.00 92.50 89 HIS A CA 1
ATOM 690 C C . HIS A 1 89 ? -9.838 -4.807 32.125 1.00 92.50 89 HIS A C 1
ATOM 692 O O . HIS A 1 89 ? -10.200 -5.044 33.282 1.00 92.50 89 HIS A O 1
ATOM 698 N N . GLU A 1 90 ? -9.540 -3.576 31.709 1.00 93.12 90 GLU A N 1
ATOM 699 C CA . GLU A 1 90 ? -9.584 -2.391 32.568 1.00 93.12 90 GLU A CA 1
ATOM 700 C C . GLU A 1 90 ? -10.998 -2.020 33.014 1.00 93.12 90 GLU A C 1
ATOM 702 O O . GLU A 1 90 ? -11.143 -1.436 34.079 1.00 93.12 90 GLU A O 1
ATOM 707 N N . ILE A 1 91 ? -12.037 -2.377 32.254 1.00 93.50 91 ILE A N 1
ATOM 708 C CA . ILE A 1 91 ? -13.442 -2.220 32.659 1.00 93.50 91 ILE A CA 1
ATOM 709 C C . ILE A 1 91 ? -13.869 -3.354 33.599 1.00 93.50 91 ILE A C 1
ATOM 711 O O . ILE A 1 91 ? -14.514 -3.114 34.621 1.00 93.50 91 ILE A O 1
ATOM 715 N N . ASN A 1 92 ? -13.479 -4.594 33.297 1.00 89.00 92 ASN A N 1
ATOM 716 C CA . ASN A 1 92 ? -13.833 -5.756 34.114 1.00 89.00 92 ASN A CA 1
ATOM 717 C C . ASN A 1 92 ? -13.235 -5.676 35.523 1.00 89.00 92 ASN A C 1
ATOM 719 O O . ASN A 1 92 ? -13.875 -6.095 36.487 1.00 89.00 92 ASN A O 1
ATOM 723 N N . THR A 1 93 ? -12.032 -5.115 35.658 1.00 94.25 93 THR A N 1
ATOM 724 C CA . THR A 1 93 ? -11.338 -4.971 36.946 1.00 94.25 93 THR A CA 1
ATOM 725 C C . THR A 1 93 ? -12.148 -4.167 37.979 1.00 94.25 93 THR A C 1
ATOM 727 O O . THR A 1 93 ? -12.423 -4.714 39.045 1.00 94.25 93 THR A O 1
ATOM 730 N N . PRO A 1 94 ? -12.588 -2.919 37.717 1.00 91.25 94 PRO A N 1
ATOM 731 C CA . PRO A 1 94 ? -13.439 -2.165 38.632 1.00 91.25 94 PRO A CA 1
ATOM 732 C C . PRO A 1 94 ? -14.881 -2.692 38.694 1.00 91.25 94 PRO A C 1
ATOM 734 O O . PRO A 1 94 ? -15.510 -2.572 39.745 1.00 91.25 94 PRO A O 1
ATOM 737 N N . LEU A 1 95 ? -15.420 -3.298 37.627 1.00 90.56 95 LEU A N 1
ATOM 738 C CA . LEU A 1 95 ? -16.786 -3.843 37.645 1.00 90.56 95 LEU A CA 1
ATOM 739 C C . LEU A 1 95 ? -16.922 -5.112 38.494 1.00 90.56 95 LEU A C 1
ATOM 741 O O . LEU A 1 95 ? -17.970 -5.320 39.103 1.00 90.56 95 LEU A O 1
ATOM 745 N N . THR A 1 96 ? -15.883 -5.947 38.573 1.00 92.12 96 THR A N 1
ATOM 746 C CA . THR A 1 96 ? -15.944 -7.230 39.295 1.00 92.12 96 THR A CA 1
ATOM 747 C C . THR A 1 96 ? -16.258 -7.044 40.791 1.00 92.12 96 THR A C 1
ATOM 749 O O . THR A 1 96 ? -17.208 -7.673 41.274 1.00 92.12 96 THR A O 1
ATOM 752 N N . PRO A 1 97 ? -15.573 -6.152 41.541 1.00 94.06 97 PRO A N 1
ATOM 753 C CA . PRO A 1 97 ? -15.945 -5.846 42.921 1.00 94.06 97 PRO A CA 1
ATOM 754 C C . PRO A 1 97 ? -17.339 -5.225 43.052 1.00 94.06 97 PRO A C 1
ATOM 756 O O . PRO A 1 97 ? -18.056 -5.553 43.993 1.00 94.06 97 PRO A O 1
ATOM 759 N N . ILE A 1 98 ? -17.749 -4.357 42.115 1.00 93.12 98 ILE A N 1
ATOM 760 C CA . ILE A 1 98 ? -19.089 -3.744 42.127 1.00 93.12 98 ILE A CA 1
ATOM 761 C C . ILE A 1 98 ? -20.160 -4.835 42.027 1.00 93.12 98 ILE A C 1
ATOM 763 O O . ILE A 1 98 ? -21.060 -4.884 42.863 1.00 93.12 98 ILE A O 1
ATOM 767 N N . LYS A 1 99 ? -20.026 -5.747 41.058 1.00 91.19 99 LYS A N 1
ATOM 768 C CA . LYS A 1 99 ? -20.937 -6.880 40.861 1.00 91.19 99 LYS A CA 1
ATOM 769 C C . LYS A 1 99 ? -20.981 -7.786 42.091 1.00 91.19 99 LYS A C 1
ATOM 771 O O . LYS A 1 99 ? -22.058 -8.058 42.609 1.00 91.19 99 LYS A O 1
ATOM 776 N N . THR A 1 100 ? -19.814 -8.147 42.621 1.00 92.12 100 THR A N 1
ATOM 777 C CA . THR A 1 100 ? -19.698 -8.973 43.835 1.00 92.12 100 THR A CA 1
ATOM 778 C C . THR A 1 100 ? -20.41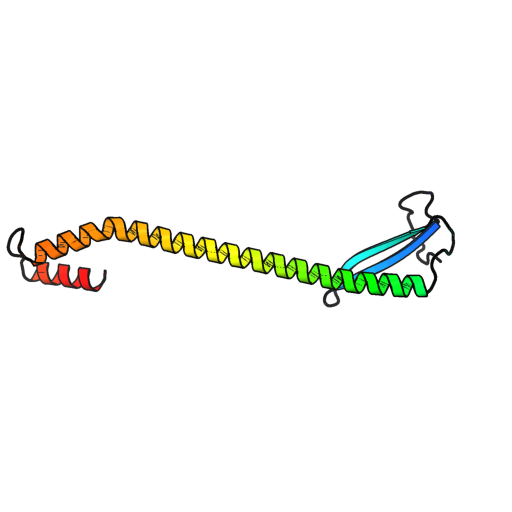1 -8.339 45.035 1.00 92.12 100 THR A C 1
ATOM 780 O O . THR A 1 100 ? -21.181 -9.004 45.726 1.00 92.12 100 THR A O 1
ATOM 783 N N . ASN A 1 101 ? -20.207 -7.041 45.278 1.00 92.56 101 ASN A N 1
ATOM 784 C CA . ASN A 1 101 ? -20.846 -6.338 46.393 1.00 92.56 101 ASN A CA 1
ATOM 785 C C . ASN A 1 101 ? -22.374 -6.284 46.243 1.00 92.56 101 ASN A C 1
ATOM 787 O O . ASN A 1 101 ? -23.096 -6.455 47.227 1.00 92.56 101 ASN A O 1
ATOM 791 N N . LEU A 1 102 ? -22.873 -6.072 45.021 1.00 92.38 102 LEU A N 1
ATOM 792 C CA . LEU A 1 102 ? -24.308 -6.091 44.726 1.00 92.38 102 LEU A CA 1
ATOM 793 C C . LEU A 1 102 ? -24.925 -7.477 44.971 1.00 92.38 102 LEU A C 1
ATOM 795 O O . LEU A 1 102 ? -25.991 -7.571 45.580 1.00 92.38 102 LEU A O 1
ATOM 799 N N . GLU A 1 103 ? -24.237 -8.550 44.577 1.00 90.00 103 GLU A N 1
ATOM 800 C CA . GLU A 1 103 ? -24.664 -9.929 44.848 1.00 90.00 103 GLU A CA 1
ATOM 801 C C . GLU A 1 103 ? -24.690 -10.245 46.355 1.00 90.00 103 GLU A C 1
ATOM 803 O O . GLU A 1 103 ? -25.598 -10.925 46.838 1.00 90.00 103 GLU A O 1
ATOM 808 N N . MET A 1 104 ? -23.731 -9.732 47.134 1.00 92.25 104 MET A N 1
ATOM 809 C CA . MET A 1 104 ? -23.730 -9.888 48.595 1.00 92.25 104 MET A CA 1
ATOM 810 C C . MET A 1 104 ? -24.906 -9.163 49.263 1.00 92.25 104 MET A C 1
ATOM 812 O O . MET A 1 104 ? -25.513 -9.714 50.184 1.00 92.25 104 MET A O 1
ATOM 816 N N . LEU A 1 105 ? -25.251 -7.959 48.790 1.00 90.75 105 LEU A N 1
ATOM 817 C CA . LEU A 1 105 ? -26.429 -7.222 49.259 1.00 90.75 105 LEU A CA 1
ATOM 818 C C . LEU A 1 105 ? -27.723 -8.005 48.991 1.00 90.75 105 LEU A C 1
ATOM 820 O O . LEU A 1 105 ? -28.548 -8.120 49.892 1.00 90.75 105 LEU A O 1
ATOM 824 N N . GLN A 1 106 ? -27.877 -8.606 47.804 1.00 88.50 106 GLN A N 1
ATOM 825 C CA . GLN A 1 106 ? -29.040 -9.451 47.481 1.00 88.50 106 GLN A CA 1
ATOM 826 C C . GLN A 1 106 ? -29.151 -10.695 48.366 1.00 88.50 106 GLN A C 1
ATOM 828 O O . GLN A 1 106 ? -30.248 -11.140 48.679 1.00 88.50 106 GLN A O 1
ATOM 833 N N . ARG A 1 107 ? -28.023 -11.256 48.809 1.00 90.94 107 ARG A N 1
ATOM 834 C CA . ARG A 1 107 ? -27.996 -12.407 49.728 1.00 90.94 107 ARG A CA 1
ATOM 835 C C . ARG A 1 107 ? -28.233 -12.023 51.195 1.00 90.94 107 ARG A C 1
ATOM 837 O O . ARG A 1 107 ? -28.009 -12.852 52.072 1.00 90.94 107 ARG A O 1
ATOM 844 N N . ALA A 1 108 ? -28.638 -10.779 51.459 1.00 89.88 108 ALA A N 1
ATOM 845 C CA . ALA A 1 108 ? -28.882 -10.222 52.786 1.00 89.88 108 ALA A CA 1
ATOM 846 C C . ALA A 1 108 ? -27.682 -10.310 53.756 1.00 89.88 108 ALA A C 1
ATOM 848 O O . ALA A 1 108 ? -27.857 -10.204 54.970 1.00 89.88 108 ALA A O 1
ATOM 849 N N . TYR A 1 109 ? -26.444 -10.435 53.247 1.00 90.38 109 TYR A N 1
ATOM 850 C CA . TYR A 1 109 ? -25.232 -10.491 54.087 1.00 90.38 109 TYR A CA 1
ATOM 851 C C . TYR A 1 109 ? -25.012 -9.216 54.917 1.00 90.38 109 TYR A C 1
ATOM 853 O O . TYR A 1 109 ? -24.327 -9.260 55.936 1.00 90.38 109 TYR A O 1
ATOM 861 N N . PHE A 1 110 ? -25.595 -8.090 54.492 1.00 88.62 110 PHE A N 1
ATOM 862 C CA . PHE A 1 110 ? -25.520 -6.792 55.171 1.00 88.62 110 PHE A CA 1
ATOM 863 C C . PHE A 1 110 ? -26.883 -6.304 55.704 1.00 88.62 110 PHE A C 1
ATOM 865 O O . PHE A 1 110 ? -27.007 -5.138 56.076 1.00 88.62 110 PHE A O 1
ATOM 872 N N . GLY A 1 111 ? -27.898 -7.176 55.748 1.00 90.12 111 GLY A N 1
ATOM 873 C CA . GLY A 1 111 ? -29.276 -6.846 56.135 1.00 90.12 111 GLY A CA 1
ATOM 874 C C . GLY A 1 111 ? -30.284 -7.004 54.993 1.00 90.12 111 GLY A C 1
ATOM 875 O O . GLY A 1 111 ? -29.906 -7.168 53.834 1.00 90.12 111 GLY A O 1
ATOM 876 N N . GLU A 1 112 ? -31.576 -6.976 55.329 1.00 91.50 112 GLU A N 1
ATOM 877 C CA . GLU A 1 112 ? -32.660 -7.121 54.351 1.00 91.50 112 GLU A CA 1
ATOM 878 C C . GLU A 1 112 ? -32.792 -5.874 53.467 1.00 91.50 112 GLU A C 1
ATOM 880 O O . GLU A 1 112 ? -32.789 -4.737 53.946 1.00 91.50 112 GLU A O 1
ATOM 885 N N . LEU A 1 113 ? -32.931 -6.095 52.159 1.00 91.56 113 LEU A N 1
ATOM 886 C CA . LEU A 1 113 ? -33.198 -5.044 51.186 1.00 91.56 113 LEU A CA 1
ATOM 887 C C . LEU A 1 113 ? -34.701 -4.769 51.095 1.00 91.56 113 LEU A C 1
ATOM 889 O O . LEU A 1 113 ? -35.534 -5.667 51.189 1.00 91.56 113 LEU A O 1
ATOM 893 N N . SER A 1 114 ? -35.067 -3.514 50.837 1.00 93.81 114 SER A N 1
ATOM 894 C CA . SER A 1 114 ? -36.432 -3.208 50.407 1.00 93.81 114 SER A CA 1
ATOM 895 C C . SER A 1 114 ? -36.696 -3.771 49.006 1.00 93.81 114 SER A C 1
ATOM 897 O O . SER A 1 114 ? -35.791 -3.851 48.173 1.00 93.81 114 SER A O 1
ATOM 899 N N . LYS A 1 115 ? -37.965 -4.056 48.696 1.00 91.88 115 LYS A N 1
ATOM 900 C CA . LYS A 1 115 ? -38.383 -4.544 47.367 1.00 91.88 115 LYS A CA 1
ATOM 901 C C . LYS A 1 115 ? -37.922 -3.646 46.214 1.00 91.88 115 LYS A C 1
ATOM 903 O O . LYS A 1 115 ? -37.603 -4.131 45.135 1.00 91.88 115 LYS A O 1
ATOM 908 N N . GLU A 1 116 ? -37.888 -2.330 46.430 1.00 91.88 116 GLU A N 1
ATOM 909 C CA . GLU A 1 116 ? -37.418 -1.391 45.406 1.00 91.88 116 GLU A CA 1
ATOM 910 C C . GLU A 1 116 ? -35.894 -1.465 45.219 1.00 91.88 116 GLU A C 1
ATOM 912 O O . GLU A 1 116 ? -35.418 -1.362 44.090 1.00 91.88 116 GLU A O 1
ATOM 917 N N . GLN A 1 117 ? -35.124 -1.699 46.289 1.00 91.94 117 GLN A N 1
ATOM 918 C CA . GLN A 1 117 ? -33.678 -1.924 46.198 1.00 91.94 117 GLN A CA 1
ATOM 919 C C . GLN A 1 117 ? -33.357 -3.245 45.491 1.00 91.94 117 GLN A C 1
ATOM 921 O O . GLN A 1 117 ? -32.529 -3.237 44.585 1.00 91.94 117 GLN A O 1
ATOM 926 N N . GLU A 1 118 ? -34.042 -4.343 45.828 1.00 90.12 118 GLU A N 1
ATOM 927 C CA . GLU A 1 118 ? -33.892 -5.627 45.120 1.00 90.12 118 GLU A CA 1
ATOM 928 C C . GLU A 1 118 ? -34.123 -5.465 43.619 1.00 90.12 118 GLU A C 1
ATOM 930 O O . GLU A 1 118 ? -33.252 -5.803 42.818 1.00 90.12 118 GLU A O 1
ATOM 935 N N . ARG A 1 119 ? -35.248 -4.845 43.245 1.00 91.12 119 ARG A N 1
ATOM 936 C CA . ARG A 1 119 ? -35.614 -4.609 41.845 1.00 91.12 119 ARG A CA 1
ATOM 937 C C . ARG A 1 119 ? -34.561 -3.786 41.097 1.00 91.12 119 ARG A C 1
ATOM 939 O O . ARG A 1 119 ? -34.291 -4.039 39.925 1.00 91.12 119 ARG A O 1
ATOM 946 N N . LYS A 1 120 ? -33.974 -2.768 41.738 1.00 90.88 120 LYS A N 1
ATOM 947 C CA . LYS A 1 120 ? -32.928 -1.926 41.128 1.00 90.88 120 LYS A CA 1
ATOM 948 C C . LYS A 1 120 ? -31.616 -2.681 40.938 1.00 90.88 120 LYS A C 1
ATOM 950 O O . LYS A 1 120 ? -30.973 -2.504 39.903 1.00 90.88 120 LYS A O 1
ATOM 955 N N . ILE A 1 121 ? -31.225 -3.502 41.911 1.00 90.94 121 ILE A N 1
ATOM 956 C CA . ILE A 1 121 ? -30.006 -4.308 41.818 1.00 90.94 121 ILE A CA 1
ATOM 957 C C . ILE A 1 121 ? -30.162 -5.374 40.730 1.00 90.94 121 ILE A C 1
ATOM 959 O O . ILE A 1 121 ? -29.287 -5.485 39.877 1.00 90.94 121 ILE A O 1
ATOM 963 N N . GLU A 1 122 ? -31.298 -6.069 40.687 1.00 88.88 122 GLU A N 1
ATOM 964 C CA . GLU A 1 122 ? -31.602 -7.079 39.667 1.00 88.88 122 GLU A CA 1
ATOM 965 C C . GLU A 1 122 ? -31.523 -6.491 38.248 1.00 88.88 122 GLU A C 1
ATOM 967 O O . GLU A 1 122 ? -30.759 -6.974 37.415 1.00 88.88 122 GLU A O 1
ATOM 972 N N . GLN A 1 123 ? -32.172 -5.344 38.014 1.00 89.44 123 GLN A N 1
ATOM 973 C CA . GLN A 1 123 ? -32.096 -4.628 36.731 1.00 89.44 123 GLN A CA 1
ATOM 974 C C . GLN A 1 123 ? -30.681 -4.175 36.346 1.00 89.44 123 GLN A C 1
ATOM 976 O O . GLN A 1 123 ? -30.409 -3.956 35.164 1.00 89.44 123 GLN A O 1
ATOM 981 N N . THR A 1 124 ? -29.807 -3.952 37.328 1.00 86.44 124 THR A N 1
ATOM 982 C CA . THR A 1 124 ? -28.422 -3.523 37.096 1.00 86.44 124 THR A CA 1
ATOM 983 C C . THR A 1 124 ? -27.532 -4.720 36.767 1.00 86.44 124 THR A C 1
ATOM 985 O O . THR A 1 124 ? -26.705 -4.623 35.867 1.00 86.44 124 THR A O 1
ATOM 988 N N . LEU A 1 125 ? -27.734 -5.856 37.441 1.00 84.44 125 LEU A N 1
ATOM 989 C CA . LEU A 1 125 ? -26.992 -7.098 37.212 1.00 84.44 125 LEU A CA 1
ATOM 990 C C . LEU A 1 125 ? -27.368 -7.785 35.892 1.00 84.44 125 LEU A C 1
ATOM 992 O O . LEU A 1 125 ? -26.494 -8.355 35.251 1.00 84.44 125 LEU A O 1
ATOM 996 N N . GLU A 1 126 ? -28.625 -7.696 35.445 1.00 84.44 126 GLU A N 1
ATOM 997 C CA . GLU A 1 126 ? -29.043 -8.218 34.129 1.00 84.44 126 GLU A CA 1
ATOM 998 C C . GLU A 1 126 ? -28.401 -7.474 32.948 1.00 84.44 126 GLU A C 1
ATOM 1000 O O . GLU A 1 126 ? -28.295 -8.015 31.848 1.00 84.44 126 GLU A O 1
ATOM 1005 N N . LYS A 1 127 ? -27.994 -6.217 33.159 1.00 73.56 127 LYS A N 1
ATOM 1006 C CA . LYS A 1 127 ? -27.417 -5.345 32.125 1.00 73.56 127 LYS A CA 1
ATOM 1007 C C . LYS A 1 127 ? -25.885 -5.305 32.137 1.00 73.56 127 LYS A C 1
ATOM 1009 O O . LYS A 1 127 ? -25.320 -4.585 31.313 1.00 73.56 127 LYS A O 1
ATOM 1014 N N . ALA A 1 128 ? -25.245 -6.017 33.067 1.00 62.81 128 ALA A N 1
ATOM 1015 C CA . ALA A 1 128 ? -23.804 -5.997 33.323 1.00 62.81 128 ALA A CA 1
ATOM 1016 C C . ALA A 1 128 ? -23.150 -7.367 33.092 1.00 62.81 128 ALA A C 1
ATOM 1018 O O . ALA A 1 128 ? -22.296 -7.440 32.186 1.00 62.81 128 ALA A O 1
#

Radius of gyration: 35.61 Å; chains: 1; bounding box: 69×30×88 Å

pLDDT: mean 89.11, std 11.72, range [46.81, 97.88]

Secondary structure (DSSP, 8-state):
----TT---SSTT--EEEEEEEEETTEEEEEEEEEESSTT---HHHHHHHHHHHHHHHHHHHHHHHHHHHHHHHHHHHHHHHHHHHHHHHHHHHHHHHHHHHHHHHTTTTSPPPHHHHHHHHHHHTT-

Foldseek 3Di:
DPPDPPDDDPDPQWADKDKDFQDDPNDGPDIDIDTDSDHPPDDPVNNVVRNVVSPVVSVVVVVVVVVVVVVVVVVVVVVVVVVVVVVVVVVCVVVVVVLVVLVCVLVQVVHDDDPVSNVVSVVVNVVD